Protein AF-A0A0R1QJV9-F1 (afdb_monomer)

Solvent-accessible surface area (backbone atoms only — not comparable to full-atom values): 7216 Å² total; per-residue (Å²): 129,86,54,35,51,78,41,79,46,43,43,33,42,36,42,95,91,46,80,48,75,48,81,27,31,28,82,67,20,60,86,47,69,54,29,32,36,33,31,23,48,54,46,65,74,71,62,45,47,53,87,85,51,97,59,82,85,47,57,68,22,36,30,33,31,30,64,85,76,45,23,57,71,42,83,22,37,58,41,61,70,43,34,50,54,44,49,55,52,46,42,76,68,32,64,63,51,30,50,99,64,34,41,54,45,70,52,58,65,73,57,48,53,50,52,52,52,51,51,54,48,53,53,50,52,52,51,66,73,76,110

Organism: NCBI:txid1423769

pLDDT: mean 82.13, std 9.43, range [51.66, 94.06]

Nearest PDB structures (foldseek):
  2ou5-assembly1_B  TM=5.116E-01  e=3.067E+00  Jannaschia sp. CCS1
  5zwn-assembly1_S  TM=3.169E-01  e=5.404E+00  Saccharomyces cerevisiae S288C
  1t9m-assembly1_B  TM=1.907E-01  e=2.384E+00  Pseudomonas aeruginosa

Foldseek 3Di:
DDWQQADWWKKWKQFPVGIDIDTAGLCGADPFLQKGKHALVCCVVLVAAAVVPPDDRDRSWIFIARNVRSHTPDTQGGDNVSVQVVVQVCQVPPCRQDPPGMHMDTDPPVVSVVVVVVVVVVVVVVVVVVD

Secondary structure (DSSP, 8-state):
---GGGSEEEEEEEETTEEEEEEEETTT---BTTEEEEEHHHHHHTT-B-TT-SS---TTSEEEEETTTTEEEEEEESSHHHHHHHHHHHHHH-TTT-BTTEEEEEPPHHHHHHHHHHHHHHHHHHHHH--

Sequence (131 aa):
MKQVNDLPIIDVTTNENGQYWSVNFVSEALAGGSFCLETGRSVLDEEYDISNLDTVVNEDAAYLIDYSANSVYSAAGTTFEQLVATLESFFAHSVYVNDDGWYHTLMPTPLAKALVQFGDGLVQEFIHANY

Structure (mmCIF, N/CA/C/O backbone):
data_AF-A0A0R1QJV9-F1
#
_entry.id   AF-A0A0R1QJV9-F1
#
loop_
_atom_site.group_PDB
_atom_site.id
_atom_site.type_symbol
_atom_site.label_atom_id
_atom_site.label_alt_id
_atom_site.label_comp_id
_atom_site.label_asym_id
_atom_site.label_entity_id
_atom_site.label_seq_id
_atom_site.pdbx_PDB_ins_code
_atom_site.Cartn_x
_atom_site.Cartn_y
_atom_site.Cartn_z
_atom_site.occupancy
_atom_site.B_iso_or_equiv
_atom_site.auth_seq_id
_atom_site.auth_comp_id
_atom_site.auth_asym_id
_atom_site.auth_atom_id
_atom_site.pdbx_PDB_model_num
ATOM 1 N N . MET A 1 1 ? -4.283 11.913 16.761 1.00 51.66 1 MET A N 1
ATOM 2 C CA . MET A 1 1 ? -3.351 11.613 15.650 1.00 51.66 1 MET A CA 1
ATOM 3 C C . MET A 1 1 ? -4.195 11.207 14.457 1.00 51.66 1 MET A C 1
ATOM 5 O O . MET A 1 1 ? -5.243 10.624 14.702 1.00 51.66 1 MET A O 1
ATOM 9 N N . LYS A 1 2 ? -3.798 11.540 13.221 1.00 62.06 2 LYS A N 1
ATOM 10 C CA . LYS A 1 2 ? -4.430 10.935 12.033 1.00 62.06 2 LYS A CA 1
ATOM 11 C C . LYS A 1 2 ? -4.132 9.432 12.050 1.00 62.06 2 LYS A C 1
ATOM 13 O O . LYS A 1 2 ? -3.009 9.068 12.406 1.00 62.06 2 LYS A O 1
ATOM 18 N N . GLN A 1 3 ? -5.122 8.596 11.750 1.00 71.75 3 GLN A N 1
ATOM 19 C CA . GLN A 1 3 ? -4.911 7.153 11.640 1.00 71.75 3 GLN A CA 1
ATOM 20 C C . GLN A 1 3 ? -4.063 6.863 10.400 1.00 71.75 3 GLN A C 1
ATOM 22 O O . GLN A 1 3 ? -4.110 7.633 9.442 1.00 71.75 3 GLN A O 1
ATOM 27 N N . VAL A 1 4 ? -3.293 5.768 10.406 1.00 80.31 4 VAL A N 1
ATOM 28 C CA . VAL A 1 4 ? -2.482 5.368 9.240 1.00 80.31 4 VAL A CA 1
ATOM 29 C C . VAL A 1 4 ? -3.343 5.207 7.981 1.00 80.31 4 VAL A C 1
ATOM 31 O O . VAL A 1 4 ? -2.892 5.532 6.887 1.00 80.31 4 VAL A O 1
ATOM 34 N N . ASN A 1 5 ? -4.609 4.828 8.172 1.00 77.12 5 ASN A N 1
ATOM 35 C CA . ASN A 1 5 ? -5.595 4.634 7.117 1.00 77.12 5 ASN A CA 1
ATOM 36 C C . ASN A 1 5 ? -5.944 5.924 6.345 1.00 77.12 5 ASN A C 1
ATOM 38 O O . ASN A 1 5 ? -6.258 5.860 5.161 1.00 77.12 5 ASN A O 1
ATOM 42 N N . ASP A 1 6 ? -5.820 7.092 6.985 1.00 76.31 6 ASP A N 1
ATOM 43 C CA . ASP A 1 6 ? -6.164 8.399 6.403 1.00 76.31 6 ASP A CA 1
ATOM 44 C C . ASP A 1 6 ? -4.963 9.109 5.756 1.00 76.31 6 ASP A C 1
ATOM 46 O O . ASP A 1 6 ? -5.043 10.288 5.384 1.00 76.31 6 ASP A O 1
ATOM 50 N N . LEU A 1 7 ? -3.797 8.459 5.721 1.00 73.12 7 LEU A N 1
ATOM 51 C CA . LEU A 1 7 ? -2.564 9.093 5.275 1.00 73.12 7 LEU A CA 1
ATOM 52 C C . LEU A 1 7 ? -2.315 8.821 3.791 1.00 73.12 7 LEU A C 1
ATOM 54 O O . LEU A 1 7 ? -2.360 7.666 3.366 1.00 73.12 7 LEU A O 1
ATOM 58 N N . PRO A 1 8 ? -2.004 9.868 3.004 1.00 77.56 8 PRO A N 1
ATOM 59 C CA . PRO A 1 8 ? -1.651 9.687 1.611 1.00 77.56 8 PRO A CA 1
ATOM 60 C C . PRO A 1 8 ? -0.276 9.023 1.500 1.00 77.56 8 PRO A C 1
ATOM 62 O O . PRO A 1 8 ? 0.696 9.428 2.145 1.00 77.56 8 PRO A O 1
ATOM 65 N N . ILE A 1 9 ? -0.203 8.032 0.627 1.00 81.75 9 ILE A N 1
ATOM 66 C CA . ILE A 1 9 ? 0.998 7.343 0.183 1.00 81.75 9 ILE A CA 1
ATOM 67 C C . ILE A 1 9 ? 1.202 7.746 -1.267 1.00 81.75 9 ILE A C 1
ATOM 69 O O . ILE A 1 9 ? 0.310 7.574 -2.095 1.00 81.75 9 ILE A O 1
ATOM 73 N N . ILE A 1 10 ? 2.371 8.295 -1.576 1.00 81.75 10 ILE A N 1
ATOM 74 C CA . ILE A 1 10 ? 2.698 8.680 -2.944 1.00 81.75 10 ILE A CA 1
ATOM 75 C C . ILE A 1 10 ? 3.709 7.677 -3.473 1.00 81.75 10 ILE A C 1
ATOM 77 O O . ILE A 1 10 ? 4.861 7.675 -3.030 1.00 81.75 10 ILE A O 1
ATOM 81 N N . ASP A 1 11 ? 3.269 6.818 -4.385 1.00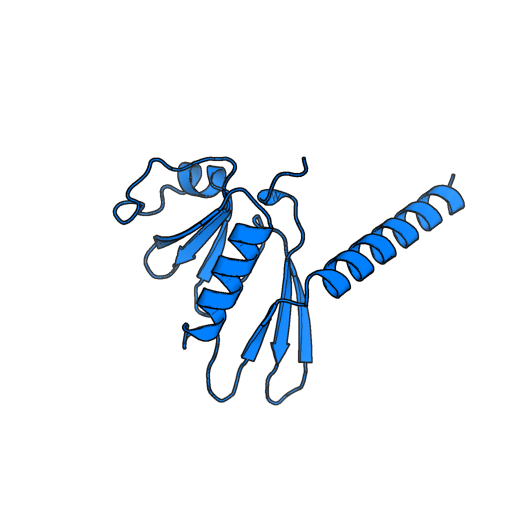 81.88 11 ASP A N 1
ATOM 82 C CA . ASP A 1 11 ? 4.153 5.905 -5.093 1.00 81.88 11 ASP A CA 1
ATOM 83 C C . ASP A 1 11 ? 4.634 6.552 -6.392 1.00 81.88 11 ASP A C 1
ATOM 85 O O . ASP A 1 11 ? 3.944 7.349 -7.034 1.00 81.88 11 ASP A O 1
ATOM 89 N N . VAL A 1 12 ? 5.872 6.238 -6.742 1.00 84.44 12 VAL A N 1
ATOM 90 C CA . VAL A 1 12 ? 6.530 6.710 -7.947 1.00 84.44 12 VAL A CA 1
ATOM 91 C C . VAL A 1 12 ? 6.924 5.489 -8.749 1.00 84.44 12 VAL A C 1
ATOM 93 O O . VAL A 1 12 ? 7.765 4.704 -8.317 1.00 84.44 12 VAL A O 1
ATOM 96 N N . THR A 1 13 ? 6.332 5.365 -9.927 1.00 86.62 13 THR A N 1
ATOM 97 C CA . THR A 1 13 ? 6.593 4.287 -10.873 1.00 86.62 13 THR A CA 1
ATOM 98 C C . THR A 1 13 ? 7.475 4.804 -12.002 1.00 86.62 13 THR A C 1
ATOM 100 O O . THR A 1 13 ? 7.192 5.841 -12.597 1.00 86.62 13 THR A O 1
ATOM 103 N N . THR A 1 14 ? 8.545 4.086 -12.320 1.00 88.44 14 THR A N 1
ATOM 104 C CA . THR A 1 14 ? 9.478 4.412 -13.402 1.00 88.44 14 THR A CA 1
ATOM 105 C C . THR A 1 14 ? 9.587 3.228 -14.352 1.00 88.44 14 THR A C 1
ATOM 107 O O . THR A 1 14 ? 9.857 2.115 -13.912 1.00 88.44 14 THR A O 1
ATOM 110 N N . ASN A 1 15 ? 9.390 3.465 -15.647 1.00 87.88 15 ASN A N 1
ATOM 111 C CA . ASN A 1 15 ? 9.559 2.462 -16.699 1.00 87.88 15 ASN A CA 1
ATOM 112 C C . ASN A 1 15 ? 10.150 3.099 -17.972 1.00 87.88 15 ASN A C 1
ATOM 114 O O . ASN A 1 15 ? 10.558 4.264 -17.970 1.00 87.88 15 ASN A O 1
ATOM 118 N N . GLU A 1 16 ? 10.186 2.349 -19.075 1.00 90.38 16 GLU A N 1
ATOM 119 C CA . GLU A 1 16 ? 10.715 2.806 -20.372 1.00 90.38 16 GLU A CA 1
ATOM 120 C C . GLU A 1 16 ? 10.047 4.079 -20.931 1.00 90.38 16 GLU A C 1
ATOM 122 O O . GLU A 1 16 ? 10.658 4.804 -21.716 1.00 90.38 16 GLU A O 1
ATOM 127 N N . ASN A 1 17 ? 8.816 4.378 -20.510 1.00 89.19 17 ASN A N 1
ATOM 128 C CA . ASN A 1 17 ? 8.042 5.534 -20.962 1.00 89.19 17 ASN A CA 1
ATOM 129 C C . ASN A 1 17 ? 8.206 6.763 -20.050 1.00 89.19 17 ASN A C 1
ATOM 131 O O . ASN A 1 17 ? 7.705 7.842 -20.375 1.00 89.19 17 ASN A O 1
ATOM 135 N N . GLY A 1 18 ? 8.933 6.628 -18.936 1.00 88.38 18 GLY A N 1
ATOM 136 C CA . GLY A 1 18 ? 9.258 7.714 -18.018 1.00 88.38 18 GLY A CA 1
ATOM 137 C C . GLY A 1 18 ? 8.804 7.459 -16.584 1.00 88.38 18 GLY A C 1
ATOM 138 O O . GLY A 1 18 ? 8.676 6.319 -16.140 1.00 88.38 18 GLY A O 1
ATOM 139 N N . GLN A 1 19 ? 8.610 8.554 -15.847 1.00 89.88 19 GLN A N 1
ATOM 140 C CA . GLN A 1 19 ? 8.235 8.542 -14.437 1.00 89.88 19 GLN A CA 1
ATOM 141 C C . GLN A 1 19 ? 6.785 8.997 -14.254 1.00 89.88 19 GLN A C 1
ATOM 143 O O . GLN A 1 19 ? 6.374 10.037 -14.772 1.00 89.88 19 GLN A O 1
ATOM 148 N N . TYR A 1 20 ? 6.044 8.235 -13.461 1.00 85.69 20 TYR A N 1
ATOM 149 C CA . TYR A 1 20 ? 4.651 8.454 -13.100 1.00 85.69 20 TYR A CA 1
ATOM 150 C C . TYR A 1 20 ? 4.533 8.481 -11.582 1.00 85.69 20 TYR A C 1
ATOM 152 O O . TYR A 1 20 ? 5.310 7.839 -10.877 1.00 85.69 20 TYR A O 1
ATOM 160 N N . TRP A 1 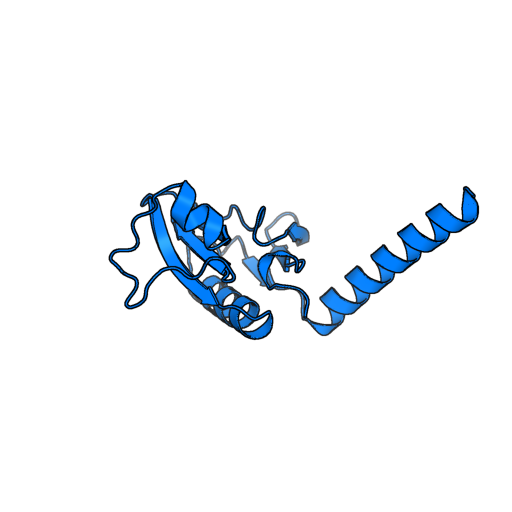21 ? 3.568 9.236 -11.077 1.00 83.38 21 TRP A N 1
ATOM 161 C CA . TRP A 1 21 ? 3.298 9.328 -9.652 1.00 83.38 21 TRP A CA 1
ATOM 162 C C . TRP A 1 21 ? 1.801 9.197 -9.420 1.00 83.38 21 TRP A C 1
ATOM 164 O O . TRP A 1 21 ? 1.000 9.771 -10.162 1.00 83.38 21 TRP A O 1
ATOM 174 N N . SER A 1 22 ? 1.443 8.450 -8.386 1.00 79.31 22 SER A N 1
ATOM 175 C CA . SER A 1 22 ? 0.069 8.290 -7.922 1.00 79.31 22 SER A CA 1
ATOM 176 C C . SER A 1 22 ? -0.000 8.623 -6.445 1.00 79.31 22 SER A C 1
ATOM 178 O O . SER A 1 22 ? 0.911 8.334 -5.673 1.00 79.31 22 SER A O 1
ATOM 180 N N . VAL A 1 23 ? -1.085 9.288 -6.062 1.00 79.25 23 VAL A N 1
ATOM 181 C CA . VAL A 1 23 ? -1.436 9.505 -4.662 1.00 79.25 23 VAL A CA 1
ATOM 182 C C . VAL A 1 23 ? -2.496 8.477 -4.329 1.00 79.25 23 VAL A C 1
ATOM 184 O O . VAL A 1 23 ? -3.542 8.459 -4.970 1.00 79.25 23 VAL A O 1
ATOM 187 N N . ASN A 1 24 ? -2.226 7.651 -3.332 1.00 77.75 24 ASN A N 1
ATOM 188 C CA . ASN A 1 24 ? -3.152 6.638 -2.867 1.00 77.75 24 ASN A CA 1
ATOM 189 C C . ASN A 1 24 ? -3.360 6.752 -1.357 1.00 77.75 24 ASN A C 1
ATOM 191 O O . ASN A 1 24 ? -2.540 7.331 -0.647 1.00 77.75 24 ASN A O 1
ATOM 195 N N . PHE A 1 25 ? -4.430 6.154 -0.856 1.00 77.50 25 PHE A N 1
ATOM 196 C CA . PHE A 1 25 ? -4.713 6.014 0.574 1.00 77.50 25 PHE A CA 1
ATOM 197 C C . PHE A 1 25 ? -4.706 4.535 0.937 1.00 77.50 25 PHE A C 1
ATOM 199 O O . PHE A 1 25 ? -4.880 3.712 0.056 1.00 77.50 25 PHE A O 1
ATOM 206 N N . VAL A 1 26 ? -4.538 4.149 2.201 1.00 75.00 26 VAL A N 1
ATOM 207 C CA . VAL A 1 26 ? -4.564 2.717 2.586 1.00 75.00 26 VAL A CA 1
ATOM 208 C C . VAL A 1 26 ? -5.890 2.035 2.211 1.00 75.00 26 VAL A C 1
ATOM 210 O O . VAL A 1 26 ? -5.920 0.829 2.045 1.00 75.00 26 VAL A O 1
ATOM 213 N N . SER A 1 27 ? -6.975 2.789 2.029 1.00 63.66 27 SER A N 1
ATOM 214 C CA . SER A 1 27 ? -8.243 2.284 1.486 1.00 63.66 27 SER A CA 1
ATOM 215 C C . SER A 1 27 ? -8.270 2.122 -0.045 1.00 63.66 27 SER A C 1
ATOM 217 O O . SER A 1 27 ? -9.296 1.737 -0.591 1.00 63.66 27 SER A O 1
ATOM 219 N N . GLU A 1 28 ? -7.203 2.508 -0.749 1.00 56.75 28 GLU A N 1
ATOM 220 C CA . GLU A 1 28 ? -7.143 2.657 -2.213 1.00 56.75 28 GLU A CA 1
ATOM 221 C C . GLU A 1 28 ? -5.736 2.382 -2.803 1.00 56.75 28 GLU A C 1
ATOM 223 O O . GLU A 1 28 ? -5.486 2.712 -3.962 1.00 56.75 28 GLU A O 1
ATOM 228 N N . ALA A 1 29 ? -4.774 1.852 -2.035 1.00 57.97 29 ALA A N 1
ATOM 229 C CA . ALA A 1 29 ? -3.359 1.924 -2.406 1.00 57.97 29 ALA A CA 1
ATOM 230 C C . ALA A 1 29 ? -2.770 0.643 -2.979 1.00 57.97 29 ALA A C 1
ATOM 232 O O . ALA A 1 29 ? -2.915 -0.436 -2.422 1.00 57.97 29 ALA A O 1
ATOM 233 N N . LEU A 1 30 ? -1.983 0.861 -4.040 1.00 55.47 30 LEU A N 1
ATOM 234 C CA . LEU A 1 30 ? -1.197 -0.092 -4.819 1.00 55.47 30 LEU A CA 1
ATOM 235 C C . LEU A 1 30 ? -2.031 -1.196 -5.474 1.00 55.47 30 LEU A C 1
ATOM 237 O O . LEU A 1 30 ? -2.668 -2.003 -4.827 1.00 55.47 30 LEU A O 1
ATOM 241 N N . ALA A 1 31 ? -1.988 -1.239 -6.800 1.00 52.81 31 ALA A N 1
ATOM 242 C CA . ALA A 1 31 ? -2.420 -2.378 -7.599 1.00 52.81 31 ALA A CA 1
ATOM 243 C C . ALA A 1 31 ? -1.255 -2.735 -8.527 1.00 52.81 31 ALA A C 1
ATOM 245 O O . ALA A 1 31 ? -1.297 -2.523 -9.736 1.00 52.81 31 ALA A O 1
ATOM 246 N N . GLY A 1 32 ? -0.151 -3.178 -7.929 1.00 57.56 32 GLY A N 1
ATOM 247 C CA . GLY A 1 32 ? 1.038 -3.639 -8.643 1.00 57.56 32 GLY A CA 1
ATOM 248 C C . GLY A 1 32 ? 1.275 -5.105 -8.312 1.00 57.56 32 GLY A C 1
ATOM 249 O O . GLY A 1 32 ? 1.303 -5.470 -7.140 1.00 57.56 32 GLY A O 1
ATOM 250 N N . GLY A 1 33 ? 1.398 -5.967 -9.322 1.00 65.81 33 GLY A N 1
ATOM 251 C CA . GLY A 1 33 ? 1.770 -7.370 -9.104 1.00 65.81 33 GLY A CA 1
ATOM 252 C C . GLY A 1 33 ? 0.763 -8.217 -8.308 1.00 65.81 33 GLY A C 1
ATOM 253 O O . GLY A 1 33 ? 1.169 -9.210 -7.718 1.00 65.81 33 GLY A O 1
ATOM 254 N N . SER A 1 34 ? -0.530 -7.864 -8.311 1.00 77.75 34 SER A N 1
ATOM 255 C CA . SER A 1 34 ? -1.609 -8.482 -7.501 1.00 77.75 34 SER A CA 1
ATOM 256 C C . SER A 1 34 ? -1.594 -8.146 -6.006 1.00 77.75 34 SER A C 1
ATOM 258 O O . SER A 1 34 ? -2.326 -8.774 -5.244 1.00 77.75 34 SER A O 1
ATOM 260 N N . PHE A 1 35 ? -0.811 -7.150 -5.587 1.00 85.00 35 PHE A N 1
ATOM 261 C CA . PHE A 1 35 ? -0.800 -6.681 -4.203 1.00 85.00 35 PHE A CA 1
ATOM 262 C C . PHE A 1 35 ? -1.545 -5.367 -4.043 1.00 85.00 35 PHE A C 1
ATOM 264 O O . PHE A 1 35 ? -1.459 -4.517 -4.932 1.00 85.00 35 PHE A O 1
ATOM 271 N N . CYS A 1 36 ? -2.184 -5.200 -2.886 1.00 85.69 36 CYS A N 1
ATOM 272 C CA . CYS A 1 36 ? -2.762 -3.937 -2.442 1.00 85.69 36 CYS A CA 1
ATOM 273 C C . CYS A 1 36 ? -2.568 -3.688 -0.953 1.00 85.69 36 CYS A C 1
ATOM 275 O O . CYS A 1 36 ? -2.206 -4.580 -0.187 1.00 85.69 36 CYS A O 1
ATOM 277 N N . LEU A 1 37 ? -2.800 -2.448 -0.552 1.00 88.31 37 LEU A N 1
ATOM 278 C CA . LEU A 1 37 ? -2.960 -2.058 0.832 1.00 88.31 37 LEU A CA 1
ATOM 279 C C . LEU A 1 37 ? -4.440 -2.022 1.181 1.00 88.31 37 LEU A C 1
ATOM 281 O O . LEU A 1 37 ? -5.242 -1.470 0.435 1.00 88.31 37 LEU A O 1
ATOM 285 N N . GLU A 1 38 ? -4.756 -2.567 2.346 1.00 89.56 38 GLU A N 1
ATOM 286 C CA . GLU A 1 38 ? -6.095 -2.569 2.916 1.00 89.56 38 GLU A CA 1
ATOM 287 C C . GLU A 1 38 ? -6.049 -2.118 4.375 1.00 89.56 38 GLU A C 1
ATOM 289 O O . GLU A 1 38 ? -5.048 -2.272 5.088 1.00 89.56 38 GLU A O 1
ATOM 294 N N . THR A 1 39 ? -7.172 -1.579 4.843 1.00 90.75 39 THR A N 1
ATOM 295 C CA . THR A 1 39 ? -7.365 -1.299 6.271 1.00 90.75 39 THR A CA 1
ATOM 296 C C . THR A 1 39 ? -7.621 -2.593 7.039 1.00 90.75 39 THR A C 1
ATOM 298 O O . THR A 1 39 ? -8.178 -3.548 6.502 1.00 90.75 39 THR A O 1
ATOM 301 N N . GLY A 1 40 ? -7.298 -2.628 8.331 1.00 90.94 40 GLY A N 1
ATOM 302 C CA . GLY A 1 40 ? -7.601 -3.785 9.171 1.00 90.94 40 GLY A CA 1
ATOM 303 C C . GLY A 1 40 ? -9.090 -4.113 9.249 1.00 90.94 40 GLY A C 1
ATOM 304 O O . GLY A 1 40 ? -9.449 -5.282 9.337 1.00 90.94 40 GLY A O 1
ATOM 305 N N . ARG A 1 41 ? -9.967 -3.103 9.163 1.00 90.50 41 ARG A N 1
ATOM 306 C CA . ARG A 1 41 ? -11.412 -3.336 9.032 1.00 90.50 41 ARG A CA 1
ATOM 307 C C . ARG A 1 41 ? -11.753 -4.053 7.724 1.00 90.50 41 ARG A C 1
ATOM 309 O O . ARG A 1 41 ? -12.460 -5.048 7.779 1.00 90.50 41 ARG A O 1
ATOM 316 N N . SER A 1 42 ? -11.208 -3.600 6.592 1.00 89.88 42 SER A N 1
ATOM 317 C CA . SER A 1 42 ? -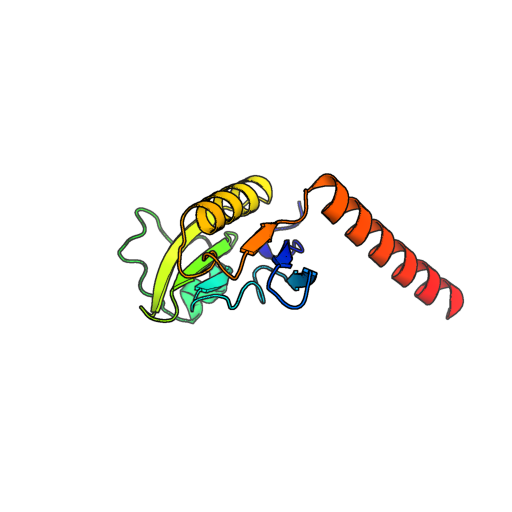11.381 -4.276 5.294 1.00 89.88 42 SER A CA 1
ATOM 318 C C . SER A 1 42 ? -10.930 -5.737 5.369 1.00 89.88 42 SER A C 1
ATOM 320 O O . SER A 1 42 ? -11.639 -6.631 4.924 1.00 89.88 42 SER A O 1
ATOM 322 N N . VAL A 1 43 ? -9.818 -6.009 6.066 1.00 91.25 43 VAL A N 1
ATOM 323 C CA . VAL A 1 43 ? -9.340 -7.384 6.266 1.00 91.25 43 VAL A CA 1
ATOM 324 C C . VAL A 1 43 ? -10.330 -8.271 7.019 1.00 91.25 43 VAL A C 1
ATOM 326 O O . VAL A 1 43 ? -10.459 -9.451 6.698 1.00 91.25 43 VAL A O 1
ATOM 329 N N . LEU A 1 44 ? -11.016 -7.722 8.021 1.00 91.00 44 LEU A N 1
ATOM 330 C CA . LEU A 1 44 ? -12.039 -8.447 8.773 1.00 91.00 44 LEU A CA 1
ATOM 331 C C . LEU A 1 44 ? -13.326 -8.645 7.965 1.00 91.00 44 LEU A C 1
ATOM 333 O O . LEU A 1 44 ? -13.941 -9.701 8.083 1.00 91.00 44 LEU A O 1
ATOM 337 N N . ASP A 1 45 ? -13.724 -7.646 7.178 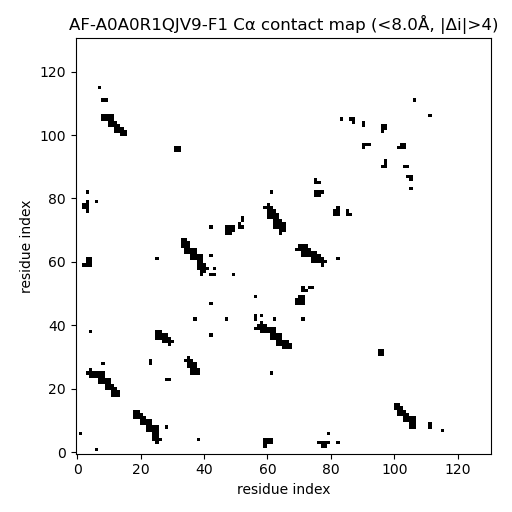1.00 91.00 45 ASP A N 1
ATOM 338 C CA . ASP A 1 45 ? -14.974 -7.656 6.413 1.00 91.00 45 ASP A CA 1
ATOM 339 C C . ASP A 1 45 ? -14.894 -8.56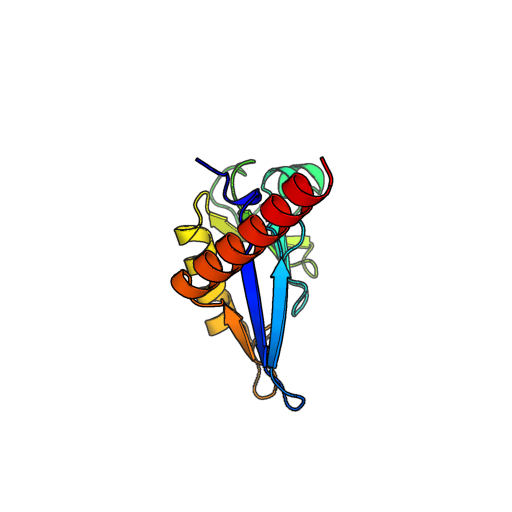6 5.169 1.00 91.00 45 ASP A C 1
ATOM 341 O O . ASP A 1 45 ? -15.862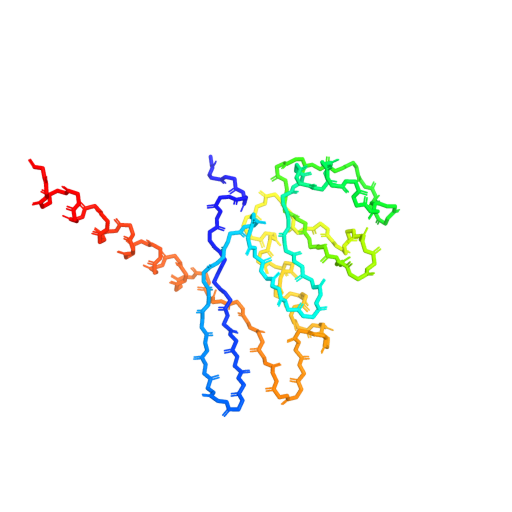 -9.257 4.855 1.00 91.00 45 ASP A O 1
ATOM 345 N N . GLU A 1 46 ? -13.747 -8.589 4.480 1.00 87.75 46 GLU A N 1
ATOM 346 C CA . GLU A 1 46 ? -13.500 -9.383 3.259 1.00 87.75 46 GLU A CA 1
ATOM 347 C C . GLU A 1 46 ? -13.066 -10.837 3.555 1.00 87.75 46 GLU A C 1
ATOM 349 O O . GLU A 1 46 ? -12.940 -11.651 2.641 1.00 87.75 46 GLU A O 1
ATOM 354 N N . GLU A 1 47 ? -12.841 -11.185 4.828 1.00 86.19 47 GLU A N 1
ATOM 355 C CA . GLU A 1 47 ? -12.442 -12.530 5.280 1.00 86.19 47 GLU A CA 1
ATOM 356 C C . GLU A 1 47 ? -11.172 -13.088 4.588 1.00 86.19 47 GLU A C 1
ATOM 358 O O . GLU A 1 47 ? -11.108 -14.273 4.242 1.00 86.19 47 GLU A O 1
ATOM 363 N N . TYR A 1 48 ? -10.128 -12.266 4.397 1.00 91.00 48 TYR A N 1
ATOM 364 C CA . TYR A 1 48 ? -8.839 -12.758 3.878 1.00 91.00 48 TYR A CA 1
ATOM 365 C C . TYR A 1 48 ? -8.242 -13.861 4.767 1.00 91.00 48 TYR A C 1
ATOM 367 O O . TYR A 1 48 ? -8.452 -13.899 5.983 1.00 91.00 48 TYR A O 1
ATOM 375 N N . ASP A 1 49 ? -7.419 -14.733 4.177 1.00 94.06 49 ASP A N 1
ATOM 376 C CA . ASP A 1 49 ? -6.627 -15.685 4.956 1.00 94.06 49 ASP A CA 1
ATOM 377 C C . ASP A 1 49 ? -5.577 -14.940 5.799 1.00 94.06 49 ASP A C 1
ATOM 379 O O . ASP A 1 49 ? -4.647 -14.318 5.281 1.00 94.06 49 ASP A O 1
ATOM 383 N N . ILE A 1 50 ? -5.756 -15.016 7.119 1.00 93.88 50 ILE A N 1
ATOM 384 C CA . ILE A 1 50 ? -4.895 -14.419 8.147 1.00 93.88 50 ILE A CA 1
ATOM 385 C C . ILE A 1 50 ? -4.084 -15.466 8.918 1.00 93.88 50 ILE A C 1
ATOM 387 O O . ILE A 1 50 ? -3.519 -15.161 9.967 1.00 93.88 50 ILE A O 1
ATOM 391 N N . SER A 1 51 ? -4.047 -16.718 8.452 1.00 91.94 51 SER A N 1
ATOM 392 C CA . SER A 1 51 ? -3.392 -17.831 9.155 1.00 91.94 51 SER A CA 1
ATOM 393 C C . SER A 1 51 ? -1.886 -17.641 9.354 1.00 91.94 51 SER A C 1
ATOM 395 O O . SER A 1 51 ? -1.292 -18.276 10.226 1.00 91.94 51 SER A O 1
ATOM 397 N N . ASN A 1 52 ? -1.271 -16.757 8.571 1.00 86.44 52 ASN A N 1
ATOM 398 C CA . ASN A 1 52 ? 0.128 -16.366 8.677 1.00 86.44 52 ASN A CA 1
ATOM 399 C C . ASN A 1 52 ? 0.387 -15.233 9.686 1.00 86.44 52 ASN A C 1
ATOM 401 O O . ASN A 1 52 ? 1.548 -14.911 9.937 1.00 86.44 52 ASN A O 1
ATOM 405 N N . LEU A 1 53 ? -0.653 -14.607 10.243 1.00 88.44 53 LEU A N 1
ATOM 406 C CA . LEU A 1 53 ? -0.499 -13.582 11.266 1.00 88.44 53 LEU A CA 1
ATOM 407 C C . LEU A 1 53 ? -0.384 -14.226 12.651 1.00 88.44 53 LEU A C 1
ATOM 409 O O . LEU A 1 53 ? -1.279 -14.931 13.109 1.00 88.44 53 LEU A O 1
ATOM 413 N N . ASP A 1 54 ? 0.685 -13.891 13.371 1.00 82.75 54 ASP A N 1
ATOM 414 C CA . ASP A 1 54 ? 0.883 -14.310 14.768 1.00 82.75 54 ASP A CA 1
ATOM 415 C C . ASP A 1 54 ? -0.051 -13.578 15.756 1.00 82.75 54 ASP A C 1
ATOM 417 O O . ASP A 1 54 ? -0.071 -13.866 16.956 1.00 82.75 54 ASP A O 1
ATOM 421 N N . THR A 1 55 ? -0.809 -12.589 15.277 1.00 82.25 55 THR A N 1
ATOM 422 C CA . THR A 1 55 ? -1.634 -11.690 16.089 1.00 82.25 55 THR A CA 1
ATOM 423 C C . THR A 1 55 ? -3.034 -11.535 15.516 1.00 82.25 55 THR A C 1
ATOM 425 O O . THR A 1 55 ? -3.235 -11.628 14.308 1.00 82.25 55 THR A O 1
ATOM 428 N N . VAL A 1 56 ? -3.992 -11.194 16.381 1.00 89.88 56 VAL A N 1
ATOM 429 C CA . VAL A 1 56 ? -5.338 -10.781 15.958 1.00 89.88 56 VAL A CA 1
ATOM 430 C C . VAL A 1 56 ? -5.245 -9.540 15.064 1.00 89.88 56 VAL A C 1
ATOM 432 O O . VAL A 1 56 ? -4.424 -8.653 15.313 1.00 89.88 56 VAL A O 1
ATOM 435 N N . VAL A 1 57 ? -6.094 -9.478 14.038 1.00 92.75 57 VAL A N 1
ATOM 436 C CA . VAL A 1 57 ? -6.204 -8.316 13.148 1.00 92.75 57 VAL A CA 1
ATOM 437 C C . VAL A 1 57 ? -6.602 -7.074 13.950 1.00 92.75 57 VAL A C 1
ATOM 439 O O . VAL A 1 57 ? -7.512 -7.112 14.777 1.00 92.75 57 VAL A O 1
ATOM 442 N N . ASN A 1 58 ? -5.903 -5.968 13.708 1.00 92.12 58 ASN A N 1
ATOM 443 C CA . ASN A 1 58 ? -6.166 -4.671 14.313 1.00 92.12 58 ASN A CA 1
ATOM 444 C C . ASN A 1 58 ? -6.848 -3.767 13.281 1.00 92.12 58 ASN A C 1
ATOM 446 O O . ASN A 1 58 ? -6.220 -3.415 12.287 1.00 92.12 58 ASN A O 1
ATOM 450 N N . GLU A 1 59 ? -8.096 -3.363 13.535 1.00 90.38 59 GLU A N 1
ATOM 451 C CA . GLU A 1 59 ? -8.888 -2.507 12.632 1.00 90.38 59 GLU A CA 1
ATOM 452 C C . GLU A 1 59 ? -8.191 -1.183 12.268 1.00 90.38 59 GLU A C 1
ATOM 454 O O . GLU A 1 59 ? -8.362 -0.681 11.157 1.00 90.38 59 GLU A O 1
ATOM 459 N N . ASP A 1 60 ? -7.366 -0.649 13.172 1.00 88.19 60 ASP A N 1
ATOM 460 C CA . ASP A 1 60 ? -6.653 0.620 12.997 1.00 88.19 60 ASP A CA 1
ATOM 461 C C . ASP A 1 60 ? -5.278 0.463 12.309 1.00 88.19 60 ASP A C 1
ATOM 463 O O . ASP A 1 60 ? -4.531 1.438 12.191 1.00 88.19 60 ASP A O 1
ATOM 467 N N . ALA A 1 61 ? -4.896 -0.753 11.902 1.00 91.12 61 ALA A N 1
ATOM 468 C CA . ALA A 1 61 ? -3.654 -1.017 11.178 1.00 91.12 61 ALA A CA 1
ATOM 469 C C . ALA A 1 61 ? -3.869 -1.070 9.657 1.00 91.12 61 ALA A C 1
ATOM 471 O O . ALA A 1 61 ? -4.971 -1.324 9.176 1.00 91.12 61 ALA A O 1
ATOM 472 N N . ALA A 1 62 ? -2.783 -0.877 8.913 1.00 91.25 62 ALA A N 1
ATOM 473 C CA . ALA A 1 62 ? -2.701 -1.150 7.485 1.00 91.25 62 ALA A CA 1
ATOM 474 C C . ALA A 1 62 ? -2.119 -2.551 7.242 1.00 91.25 62 ALA A C 1
ATOM 476 O O . ALA A 1 62 ? -1.240 -3.007 7.986 1.00 91.25 62 ALA A O 1
ATOM 477 N N . TYR A 1 63 ? -2.564 -3.202 6.172 1.00 91.94 63 TYR A N 1
ATOM 478 C CA . TYR A 1 63 ? -2.134 -4.537 5.761 1.00 91.94 63 TYR A CA 1
ATOM 479 C C . TYR A 1 63 ? -1.788 -4.549 4.280 1.00 91.94 63 TYR A C 1
ATOM 481 O O . TYR A 1 63 ? -2.474 -3.917 3.487 1.00 91.94 63 TYR A O 1
ATOM 489 N N . LEU A 1 64 ? -0.733 -5.273 3.913 1.00 90.44 64 LEU A N 1
ATOM 490 C CA . LEU A 1 64 ? -0.444 -5.607 2.524 1.00 90.44 64 LEU A CA 1
ATOM 491 C C . LEU A 1 64 ? -1.109 -6.948 2.212 1.00 90.44 64 LEU A C 1
ATOM 493 O O . LEU A 1 64 ? -0.840 -7.932 2.902 1.00 90.44 64 LEU A O 1
ATOM 497 N N . ILE A 1 65 ? -1.960 -6.979 1.196 1.00 90.81 65 ILE A N 1
ATOM 498 C CA . ILE A 1 65 ? -2.752 -8.135 0.777 1.00 90.81 65 ILE A CA 1
ATOM 499 C C . ILE A 1 65 ? -2.196 -8.681 -0.527 1.00 90.81 65 ILE A C 1
ATOM 501 O O . ILE A 1 65 ? -1.862 -7.918 -1.431 1.00 90.81 65 ILE A O 1
ATOM 505 N N . ASP A 1 66 ? -2.111 -10.004 -0.615 1.00 89.75 66 ASP A N 1
ATOM 506 C CA . ASP A 1 66 ? -1.914 -10.729 -1.863 1.00 89.75 66 ASP A CA 1
ATOM 507 C C . ASP A 1 66 ? -3.284 -11.177 -2.386 1.00 89.75 66 ASP A C 1
ATOM 509 O O . ASP A 1 66 ? -3.856 -12.166 -1.914 1.00 89.75 66 ASP A O 1
ATOM 513 N N . TYR A 1 67 ? -3.828 -10.464 -3.376 1.00 86.31 67 TYR A N 1
ATOM 514 C CA . TYR A 1 67 ? -5.119 -10.828 -3.965 1.00 86.31 67 TYR A CA 1
ATOM 515 C C . TYR A 1 67 ? -5.071 -12.158 -4.720 1.00 86.31 67 TYR A C 1
ATOM 517 O O . TYR A 1 67 ? -6.105 -12.803 -4.880 1.00 86.31 67 TYR A O 1
ATOM 525 N N . SER A 1 68 ? -3.899 -12.591 -5.195 1.00 87.12 68 SER A N 1
ATOM 526 C CA . SER A 1 68 ? -3.784 -13.858 -5.922 1.00 87.12 68 SER A CA 1
ATOM 527 C C . SER A 1 68 ? -3.967 -15.059 -4.994 1.00 87.12 68 SER A C 1
ATOM 529 O O . SER A 1 68 ? -4.559 -16.066 -5.389 1.00 87.12 68 SER A O 1
ATOM 531 N N . ALA A 1 69 ? -3.508 -14.925 -3.748 1.00 90.00 69 ALA A N 1
ATOM 532 C CA . ALA A 1 69 ? -3.662 -15.919 -2.695 1.00 90.00 69 ALA A CA 1
ATOM 533 C C . ALA A 1 69 ? -4.893 -15.677 -1.802 1.00 90.00 69 ALA A C 1
ATOM 535 O O . ALA A 1 69 ? -5.228 -16.544 -0.996 1.00 90.00 69 ALA A O 1
ATOM 536 N N . ASN A 1 70 ? -5.566 -14.529 -1.949 1.00 91.00 70 ASN A N 1
ATOM 537 C CA . ASN A 1 70 ? -6.621 -14.050 -1.053 1.00 91.00 70 ASN A CA 1
ATOM 538 C C . ASN A 1 70 ? -6.179 -14.058 0.422 1.00 91.00 70 ASN A C 1
ATOM 540 O O . ASN A 1 70 ? -6.903 -14.529 1.302 1.00 91.00 70 ASN A O 1
ATOM 544 N N . SER A 1 71 ? -4.959 -13.584 0.684 1.00 93.62 71 SER A N 1
ATOM 545 C CA . SER A 1 71 ? -4.330 -13.659 2.002 1.00 93.62 71 SER A CA 1
ATOM 546 C C . SER A 1 71 ? -3.626 -12.365 2.382 1.00 93.62 71 SER A C 1
ATOM 548 O O . SER A 1 71 ? -3.203 -11.571 1.538 1.00 93.62 71 SER A O 1
ATOM 550 N N . VAL A 1 72 ? -3.469 -12.155 3.687 1.00 93.44 72 VAL A N 1
ATOM 551 C CA . VAL A 1 72 ? -2.610 -11.086 4.186 1.00 93.44 72 VAL A CA 1
ATOM 552 C C . VAL A 1 72 ? -1.162 -11.470 3.909 1.00 93.44 72 VAL A C 1
ATOM 554 O O . VAL A 1 72 ? -0.676 -12.470 4.419 1.00 93.44 72 VAL A O 1
ATOM 557 N N . TYR A 1 73 ? -0.427 -10.658 3.157 1.00 90.44 73 TYR A N 1
ATOM 558 C CA . TYR A 1 73 ? 1.011 -10.848 2.979 1.00 90.44 73 TYR A CA 1
ATOM 559 C C . TYR A 1 73 ? 1.788 -10.395 4.222 1.00 90.44 73 TYR A C 1
ATOM 561 O O . TYR A 1 73 ? 2.652 -11.113 4.722 1.00 90.44 73 TYR A O 1
ATOM 569 N N . SER A 1 74 ? 1.480 -9.197 4.734 1.00 91.00 74 SER A N 1
ATOM 570 C CA . SER A 1 74 ? 2.126 -8.637 5.928 1.00 91.00 74 SER A CA 1
ATOM 571 C C . SER A 1 74 ? 1.252 -7.589 6.609 1.00 91.00 74 SER A C 1
ATOM 573 O O . SER A 1 74 ? 0.582 -6.797 5.948 1.00 91.00 74 SER A O 1
ATOM 575 N N . ALA A 1 75 ? 1.344 -7.498 7.936 1.00 92.50 75 ALA A N 1
ATOM 576 C CA . ALA A 1 75 ? 0.930 -6.293 8.649 1.00 92.50 75 ALA A CA 1
ATOM 577 C C . ALA A 1 75 ? 1.900 -5.148 8.305 1.00 92.50 75 ALA A C 1
ATOM 579 O O . ALA A 1 75 ? 3.114 -5.313 8.431 1.00 92.50 75 ALA A O 1
ATOM 580 N N . ALA A 1 76 ? 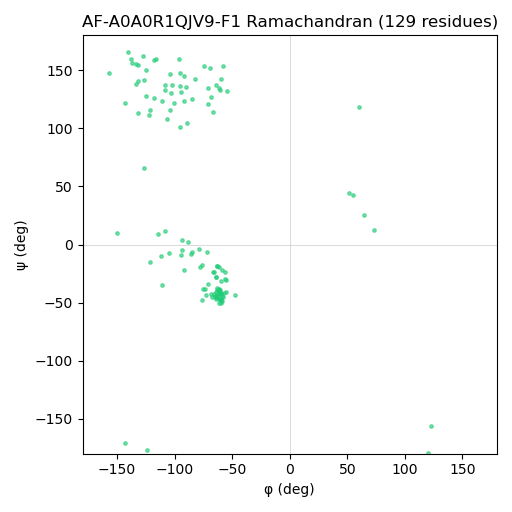1.375 -4.006 7.861 1.00 89.44 76 ALA A N 1
ATOM 581 C CA . ALA A 1 76 ? 2.169 -2.822 7.533 1.00 89.44 76 ALA A CA 1
ATOM 582 C C . ALA A 1 76 ? 2.319 -1.866 8.727 1.00 89.44 76 ALA A C 1
ATOM 584 O O . ALA A 1 76 ? 3.283 -1.109 8.798 1.00 89.44 76 ALA A O 1
ATOM 585 N N . GLY A 1 77 ? 1.411 -1.943 9.704 1.00 91.12 77 GLY A N 1
ATOM 586 C CA . GLY A 1 77 ? 1.535 -1.265 10.996 1.00 91.12 77 GLY A CA 1
ATOM 587 C C . GLY A 1 77 ? 0.407 -0.281 11.285 1.00 91.12 77 GLY A C 1
ATOM 588 O O . GLY A 1 77 ? -0.516 -0.121 10.495 1.00 91.12 77 GLY A O 1
ATOM 589 N N . THR A 1 78 ? 0.476 0.372 12.444 1.00 91.12 78 THR A N 1
ATOM 590 C CA . THR A 1 78 ? -0.518 1.356 12.917 1.00 91.12 78 THR A CA 1
ATOM 591 C C . THR A 1 78 ? -0.028 2.798 12.806 1.00 91.12 78 THR A C 1
ATOM 593 O O . THR A 1 78 ? -0.793 3.734 13.044 1.00 91.12 78 THR A O 1
ATOM 596 N N . THR A 1 79 ? 1.246 3.004 12.457 1.00 88.25 79 THR A N 1
ATOM 597 C CA . THR A 1 79 ? 1.830 4.333 12.242 1.00 88.25 79 THR A CA 1
ATOM 598 C C . THR A 1 79 ? 2.321 4.504 10.811 1.00 88.25 79 THR A C 1
ATOM 600 O O . THR A 1 79 ? 2.626 3.537 10.113 1.00 88.25 79 THR A O 1
ATOM 603 N N . PHE A 1 80 ? 2.447 5.762 10.384 1.00 83.31 80 PHE A N 1
ATOM 604 C CA . PHE A 1 80 ? 2.978 6.096 9.065 1.00 83.31 80 PHE A CA 1
ATOM 605 C C . PHE A 1 80 ? 4.400 5.571 8.864 1.00 83.31 80 PHE A C 1
ATOM 607 O O . PHE A 1 80 ? 4.726 5.044 7.810 1.00 83.31 80 PHE A O 1
ATOM 614 N N . GLU A 1 81 ? 5.247 5.693 9.886 1.00 86.12 81 GLU A N 1
ATOM 615 C CA . GLU A 1 81 ? 6.636 5.245 9.833 1.00 86.12 81 GLU A CA 1
ATOM 616 C C . GLU A 1 81 ? 6.737 3.727 9.646 1.00 86.12 81 GLU A C 1
ATOM 618 O O . GLU A 1 81 ? 7.587 3.264 8.890 1.00 86.12 81 GLU A O 1
ATOM 623 N N . GLN A 1 82 ? 5.858 2.956 10.297 1.00 90.00 82 GLN A N 1
ATOM 624 C CA . GLN A 1 82 ? 5.796 1.502 10.125 1.00 90.00 82 GLN A CA 1
ATOM 625 C C . GLN A 1 82 ? 5.329 1.129 8.715 1.00 90.00 82 GLN A C 1
ATOM 627 O O . GLN A 1 82 ? 5.951 0.287 8.065 1.00 90.00 82 GLN A O 1
ATOM 632 N N . LEU A 1 83 ? 4.284 1.804 8.226 1.00 87.94 83 LEU A N 1
ATOM 633 C CA . LEU A 1 83 ? 3.747 1.599 6.884 1.00 87.94 83 LEU A CA 1
ATOM 634 C C . LEU A 1 83 ? 4.807 1.886 5.813 1.00 87.94 83 LEU A C 1
ATOM 636 O O . LEU A 1 83 ? 5.053 1.044 4.954 1.00 87.94 83 LEU A O 1
ATOM 640 N N . VAL A 1 84 ? 5.475 3.040 5.896 1.00 86.62 84 VAL A N 1
ATOM 641 C CA . VAL A 1 84 ? 6.551 3.427 4.971 1.00 86.62 84 VAL A CA 1
ATOM 642 C C . VAL A 1 84 ? 7.683 2.406 5.003 1.00 86.62 84 VAL A C 1
ATOM 644 O O . VAL A 1 84 ? 8.074 1.918 3.948 1.00 86.62 84 VAL A O 1
ATOM 647 N N . ALA A 1 85 ? 8.158 2.019 6.190 1.00 87.94 85 ALA A N 1
ATOM 648 C CA . ALA A 1 85 ? 9.232 1.036 6.309 1.00 87.94 85 ALA A CA 1
ATOM 649 C C . ALA A 1 85 ? 8.847 -0.327 5.703 1.00 87.94 85 ALA A C 1
ATOM 651 O O . ALA A 1 85 ? 9.666 -0.973 5.046 1.00 87.94 85 ALA A O 1
ATOM 652 N N . THR A 1 86 ? 7.596 -0.757 5.889 1.00 89.62 86 THR A N 1
ATOM 653 C CA . THR A 1 86 ? 7.087 -2.005 5.302 1.00 89.62 86 THR A CA 1
ATOM 654 C C . THR A 1 86 ? 7.059 -1.931 3.781 1.00 89.62 86 THR A C 1
ATOM 656 O O . THR A 1 86 ? 7.519 -2.857 3.117 1.00 89.62 86 THR A O 1
ATOM 659 N N . LEU A 1 87 ? 6.568 -0.825 3.223 1.00 87.25 87 LEU A N 1
ATOM 660 C CA . LEU A 1 87 ? 6.477 -0.621 1.779 1.00 87.25 87 LEU A CA 1
ATOM 661 C C . LEU A 1 87 ? 7.844 -0.481 1.110 1.00 87.25 87 LEU A C 1
ATOM 663 O O . LEU A 1 87 ? 8.072 -1.092 0.072 1.00 87.25 87 LEU A O 1
ATOM 667 N N . GLU A 1 88 ? 8.771 0.264 1.715 1.00 86.94 88 GLU A N 1
ATOM 668 C CA . GLU A 1 88 ? 10.153 0.365 1.230 1.00 86.94 88 GLU A CA 1
ATOM 669 C C . GLU A 1 88 ? 10.816 -1.015 1.185 1.00 86.94 88 GLU A C 1
ATOM 671 O O . GLU A 1 88 ? 11.438 -1.379 0.186 1.00 86.94 88 GLU A O 1
ATOM 676 N N . SER A 1 89 ? 10.634 -1.812 2.244 1.00 88.56 89 SER A N 1
ATOM 677 C CA . SER A 1 89 ? 11.121 -3.190 2.284 1.00 88.56 89 SER A CA 1
ATOM 678 C C . SER A 1 89 ? 10.449 -4.054 1.216 1.00 88.56 89 SER A C 1
ATOM 680 O O . SER A 1 89 ? 11.129 -4.784 0.498 1.00 88.56 89 SER A O 1
ATOM 682 N N . PHE A 1 90 ? 9.130 -3.960 1.060 1.00 87.00 90 PHE A N 1
ATOM 683 C CA . PHE A 1 90 ? 8.395 -4.725 0.058 1.00 87.00 90 PHE A CA 1
ATOM 684 C C . PHE A 1 90 ? 8.868 -4.403 -1.366 1.00 87.00 90 PHE A C 1
ATOM 686 O O . PHE A 1 90 ? 9.206 -5.319 -2.113 1.00 87.00 90 PHE A O 1
ATOM 693 N N . PHE A 1 91 ? 8.996 -3.125 -1.726 1.00 84.69 91 PHE A N 1
ATOM 694 C CA . PHE A 1 91 ? 9.489 -2.712 -3.042 1.00 84.69 91 PHE A CA 1
ATOM 695 C C . PHE A 1 91 ? 10.935 -3.141 -3.290 1.00 84.69 91 PHE A C 1
ATOM 697 O O . PHE A 1 91 ? 11.273 -3.547 -4.397 1.00 84.69 91 PHE A O 1
ATOM 704 N N . ALA A 1 92 ? 11.802 -3.108 -2.279 1.00 83.62 92 ALA A N 1
ATOM 705 C CA . ALA A 1 92 ? 13.191 -3.530 -2.447 1.00 83.62 92 ALA A CA 1
ATOM 706 C C . ALA A 1 92 ? 13.350 -5.033 -2.756 1.00 83.62 92 ALA A C 1
ATOM 708 O O . ALA A 1 92 ? 14.371 -5.423 -3.322 1.00 83.62 92 ALA A O 1
ATOM 709 N N . HIS A 1 93 ? 12.375 -5.872 -2.387 1.00 82.25 93 HIS A N 1
ATOM 710 C CA . HIS A 1 93 ? 12.503 -7.334 -2.454 1.00 82.25 93 HIS A CA 1
ATOM 711 C C . HIS A 1 93 ? 11.458 -8.032 -3.341 1.00 82.25 93 HIS A C 1
ATOM 713 O O . HIS A 1 93 ? 11.633 -9.207 -3.666 1.00 82.25 93 HIS A O 1
ATOM 719 N N . SER A 1 94 ? 10.374 -7.356 -3.728 1.00 79.00 94 SER A N 1
ATOM 720 C CA . SER A 1 94 ? 9.299 -7.953 -4.523 1.00 79.00 94 SER A CA 1
ATOM 721 C C . SER A 1 94 ? 9.558 -7.805 -6.018 1.00 79.00 94 SER A C 1
ATOM 723 O O . SER A 1 94 ? 9.324 -6.744 -6.590 1.00 79.00 94 SER A O 1
ATOM 725 N N . VAL A 1 95 ? 9.959 -8.901 -6.668 1.00 72.38 95 VAL A N 1
ATOM 726 C CA . VAL A 1 95 ? 10.140 -8.959 -8.134 1.00 72.38 95 VAL A CA 1
ATOM 727 C C . VAL A 1 95 ? 8.847 -8.730 -8.925 1.00 72.38 95 VAL A C 1
ATOM 729 O O . VAL A 1 95 ? 8.890 -8.424 -10.108 1.00 72.38 95 VAL A O 1
ATOM 732 N N . TYR A 1 96 ? 7.688 -8.888 -8.278 1.00 68.94 96 TYR A N 1
ATOM 733 C CA . TYR A 1 96 ? 6.373 -8.653 -8.884 1.00 68.94 96 TYR A CA 1
ATOM 734 C C . TYR A 1 96 ? 6.014 -7.175 -8.986 1.00 68.94 96 TYR A C 1
ATOM 736 O O . TYR A 1 96 ? 5.106 -6.809 -9.730 1.00 68.94 96 TYR A O 1
ATOM 744 N N . VAL A 1 97 ? 6.693 -6.347 -8.197 1.00 71.25 97 VAL A N 1
ATOM 745 C CA . VAL A 1 97 ? 6.495 -4.903 -8.174 1.00 71.25 97 VAL A CA 1
ATOM 746 C C . VAL A 1 97 ? 7.723 -4.214 -8.760 1.00 71.25 97 VAL A C 1
ATOM 748 O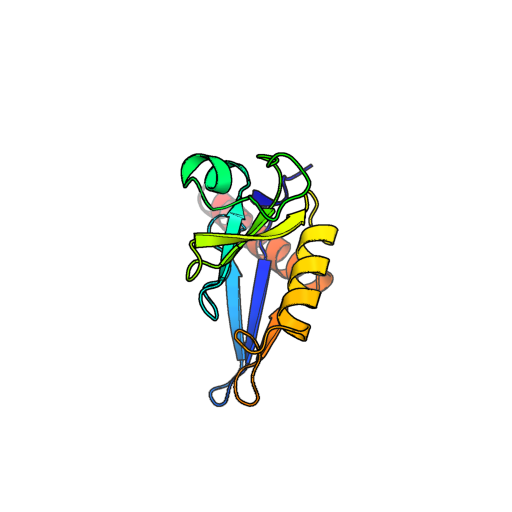 O . VAL A 1 97 ? 7.562 -3.256 -9.494 1.00 71.25 97 VAL A O 1
ATOM 751 N N . ASN A 1 98 ? 8.929 -4.743 -8.541 1.00 73.50 98 ASN A N 1
ATOM 752 C CA . ASN A 1 98 ? 10.172 -4.220 -9.099 1.00 73.50 98 ASN A CA 1
ATOM 753 C C . ASN A 1 98 ? 10.917 -5.266 -9.932 1.00 73.50 98 ASN A C 1
ATOM 755 O O . ASN A 1 98 ? 11.479 -6.208 -9.378 1.00 73.50 98 ASN A O 1
ATOM 759 N N . ASP A 1 99 ? 10.980 -5.057 -11.247 1.00 77.94 99 ASP A N 1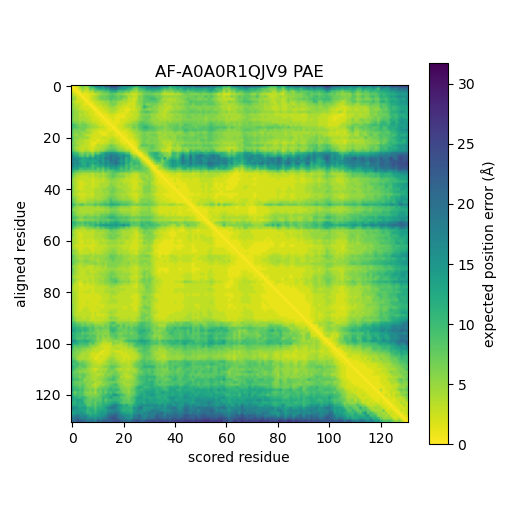
ATOM 760 C CA . ASP A 1 99 ? 11.779 -5.852 -12.185 1.00 77.94 99 ASP A CA 1
ATOM 761 C C . ASP A 1 99 ? 12.756 -4.971 -12.994 1.00 77.94 99 ASP A C 1
ATOM 763 O O . ASP A 1 99 ? 12.880 -3.767 -12.762 1.00 77.94 99 ASP A O 1
ATOM 767 N N . ASP A 1 100 ? 13.495 -5.568 -13.934 1.00 77.75 100 ASP A N 1
ATOM 768 C CA . ASP A 1 100 ? 14.520 -4.862 -14.720 1.00 77.75 100 ASP A CA 1
ATOM 769 C C . ASP A 1 100 ? 13.957 -3.726 -15.609 1.00 77.75 100 ASP A C 1
ATOM 771 O O . ASP A 1 100 ? 14.717 -2.861 -16.050 1.00 77.75 100 ASP A O 1
ATOM 775 N N . GLY A 1 101 ? 12.651 -3.719 -15.899 1.00 81.19 101 GLY A N 1
ATOM 776 C CA . GLY A 1 101 ? 11.982 -2.725 -16.746 1.00 81.19 101 GLY A CA 1
ATOM 777 C C . GLY A 1 101 ? 11.020 -1.800 -15.999 1.00 81.19 101 GLY A C 1
ATOM 778 O O . GLY A 1 101 ? 10.548 -0.817 -16.581 1.00 81.19 101 GLY A O 1
ATOM 779 N N . TRP A 1 102 ? 10.730 -2.099 -14.733 1.00 80.31 102 TRP A N 1
ATOM 780 C CA . TRP A 1 102 ? 9.689 -1.441 -13.961 1.00 80.31 102 TRP A CA 1
ATOM 781 C C . TRP A 1 102 ? 10.106 -1.252 -12.498 1.00 80.31 102 TRP A C 1
ATOM 783 O O . TRP A 1 102 ? 10.392 -2.212 -11.789 1.00 80.31 102 TRP A O 1
ATOM 793 N N . TYR A 1 103 ? 10.116 0.000 -12.030 1.00 84.12 103 TYR A N 1
ATOM 794 C CA . TYR A 1 103 ? 10.606 0.377 -10.703 1.00 84.12 103 TYR A CA 1
ATOM 795 C C . TYR A 1 103 ? 9.633 1.292 -9.946 1.00 84.12 103 TYR A C 1
ATOM 797 O O . TYR A 1 103 ? 9.440 2.453 -10.303 1.00 84.12 103 TYR A O 1
ATOM 805 N N . HIS A 1 104 ? 9.066 0.784 -8.861 1.00 84.38 104 HIS A N 1
ATOM 806 C CA . HIS A 1 104 ? 8.358 1.481 -7.803 1.00 84.38 104 HIS A CA 1
ATOM 807 C C . HIS A 1 104 ? 9.297 1.908 -6.677 1.00 84.38 104 HIS A C 1
ATOM 809 O O . HIS A 1 104 ? 10.093 1.132 -6.136 1.00 84.38 104 HIS A O 1
ATOM 815 N N . THR A 1 105 ? 9.106 3.146 -6.246 1.00 85.06 105 THR A N 1
ATOM 816 C CA . THR A 1 105 ? 9.645 3.680 -5.002 1.00 85.06 105 THR A CA 1
ATOM 817 C C . THR A 1 105 ? 8.591 4.530 -4.306 1.00 85.06 105 THR A C 1
ATOM 819 O O . THR A 1 105 ? 7.639 4.997 -4.933 1.00 85.06 105 THR A O 1
ATOM 822 N N . LEU A 1 106 ? 8.750 4.741 -3.004 1.00 86.31 106 LEU A N 1
ATOM 823 C CA . LEU A 1 106 ? 7.945 5.723 -2.292 1.00 86.31 106 LEU A CA 1
ATOM 824 C C . LEU A 1 106 ? 8.542 7.111 -2.484 1.00 86.31 106 LEU A C 1
ATOM 826 O O . LEU A 1 106 ? 9.759 7.307 -2.465 1.00 86.31 106 LEU A O 1
ATOM 830 N N . MET A 1 107 ? 7.675 8.108 -2.622 1.00 85.38 107 MET A N 1
ATOM 831 C CA . MET A 1 107 ? 8.123 9.485 -2.563 1.00 85.38 107 MET A CA 1
ATOM 832 C C . MET A 1 107 ? 8.734 9.775 -1.181 1.00 85.38 107 MET A C 1
ATOM 834 O O . MET A 1 107 ? 8.111 9.460 -0.164 1.00 85.38 107 MET A O 1
ATOM 838 N N . PRO A 1 108 ? 9.902 10.442 -1.105 1.00 82.00 108 PRO A N 1
ATOM 839 C CA . PRO A 1 108 ? 10.511 10.777 0.174 1.00 82.00 108 PRO A CA 1
ATOM 840 C C . PRO A 1 108 ? 9.554 11.551 1.087 1.00 82.00 108 PRO A C 1
ATOM 842 O O . PRO A 1 108 ? 8.981 12.564 0.679 1.00 82.00 108 PRO A O 1
ATOM 845 N N . THR A 1 109 ? 9.440 11.133 2.350 1.00 77.06 109 THR A N 1
ATOM 846 C CA . THR A 1 109 ? 8.511 11.713 3.338 1.00 77.06 109 THR A CA 1
ATOM 847 C C . THR A 1 109 ? 8.513 13.249 3.405 1.00 77.06 109 THR A C 1
ATOM 849 O O . THR A 1 109 ? 7.427 13.830 3.469 1.00 77.06 109 THR A O 1
ATOM 852 N N . PRO A 1 110 ? 9.665 13.958 3.383 1.00 80.00 110 PRO A N 1
ATOM 853 C CA . PRO A 1 110 ? 9.661 15.423 3.377 1.00 80.00 110 PRO A CA 1
ATOM 854 C C . PRO A 1 110 ? 8.968 16.020 2.146 1.00 80.00 110 PRO A C 1
ATOM 856 O O . PRO A 1 110 ? 8.240 17.003 2.273 1.00 80.00 110 PRO A O 1
ATOM 859 N N . LEU A 1 111 ? 9.162 15.411 0.973 1.00 79.56 111 LEU A N 1
ATOM 860 C CA . LEU A 1 111 ? 8.541 15.847 -0.275 1.00 79.56 111 LEU A CA 1
ATOM 861 C C . LEU A 1 111 ? 7.047 15.513 -0.292 1.00 79.56 111 LEU A C 1
ATOM 863 O O . LEU A 1 111 ? 6.240 16.378 -0.624 1.00 79.56 111 LEU A O 1
ATOM 867 N N . ALA A 1 112 ? 6.672 14.309 0.151 1.00 79.25 112 ALA A N 1
ATOM 868 C CA . ALA A 1 112 ? 5.272 13.913 0.271 1.00 79.25 112 ALA A CA 1
ATOM 869 C C . ALA A 1 112 ? 4.495 14.871 1.193 1.00 79.25 112 ALA A C 1
ATOM 871 O O . ALA A 1 112 ? 3.436 15.373 0.823 1.00 79.25 112 ALA A O 1
ATOM 872 N N . LYS A 1 113 ? 5.061 15.224 2.358 1.00 76.56 113 LYS A N 1
ATOM 873 C CA . LYS A 1 113 ? 4.464 16.211 3.275 1.00 76.56 113 LYS A CA 1
ATOM 874 C C . LYS A 1 113 ? 4.316 17.592 2.635 1.00 76.56 113 LYS A C 1
ATOM 876 O O . LYS A 1 113 ? 3.277 18.221 2.816 1.00 76.56 113 LYS A O 1
ATOM 881 N N . ALA A 1 114 ? 5.322 18.054 1.892 1.00 80.38 114 ALA A N 1
ATOM 882 C CA . ALA A 1 114 ? 5.271 19.349 1.218 1.00 80.38 114 ALA A CA 1
ATOM 883 C C . ALA A 1 114 ? 4.176 19.399 0.138 1.00 80.38 114 ALA A C 1
ATOM 885 O O . ALA A 1 114 ? 3.454 20.390 0.050 1.00 80.38 114 ALA A O 1
ATOM 886 N N . LEU A 1 115 ? 4.008 18.327 -0.644 1.00 78.25 115 LEU A N 1
ATOM 887 C CA . LEU A 1 115 ? 2.951 18.236 -1.658 1.00 78.25 115 LEU A CA 1
ATOM 888 C C . LEU A 1 115 ? 1.553 18.216 -1.042 1.00 78.25 115 LEU A C 1
ATOM 890 O O . LEU A 1 115 ? 0.670 18.921 -1.523 1.00 78.25 115 LEU A O 1
ATOM 894 N N . VAL A 1 116 ? 1.361 17.458 0.040 1.00 77.94 116 VAL A N 1
ATOM 895 C CA . VAL A 1 116 ? 0.081 17.425 0.764 1.00 77.94 116 VAL A CA 1
ATOM 896 C C . VAL A 1 116 ? -0.265 18.813 1.302 1.00 77.94 116 VAL A C 1
ATOM 898 O O . VAL A 1 116 ? -1.367 19.300 1.079 1.00 77.94 116 VAL A O 1
ATOM 901 N N . GLN A 1 117 ? 0.695 19.494 1.935 1.00 81.50 117 GLN A N 1
ATOM 902 C CA . GLN A 1 117 ? 0.500 20.857 2.442 1.00 81.50 117 GLN A CA 1
ATOM 903 C C . GLN A 1 117 ? 0.182 21.861 1.331 1.00 81.50 117 GLN A C 1
ATOM 905 O O . GLN A 1 117 ? -0.657 22.741 1.516 1.00 81.50 117 GLN A O 1
ATOM 910 N N . PHE A 1 118 ? 0.844 21.737 0.181 1.00 80.56 118 PHE A N 1
ATOM 911 C CA . PHE A 1 118 ? 0.556 22.566 -0.982 1.00 80.56 118 PHE A CA 1
ATOM 912 C C . PHE A 1 118 ? -0.875 22.343 -1.493 1.00 80.56 118 PHE A C 1
ATOM 914 O O . PHE A 1 118 ? -1.598 23.312 -1.716 1.00 80.56 118 PHE A O 1
ATOM 921 N N . GLY A 1 119 ? -1.305 21.083 -1.615 1.00 78.75 119 GLY A N 1
ATOM 922 C CA . GLY A 1 119 ? -2.671 20.730 -2.007 1.00 78.75 119 GLY A CA 1
ATOM 923 C C . GLY A 1 119 ? -3.723 21.277 -1.040 1.00 78.75 119 GLY A C 1
ATOM 924 O O . GLY A 1 119 ? -4.674 21.926 -1.476 1.00 78.75 119 GLY A O 1
ATOM 925 N N . ASP A 1 120 ? -3.512 21.098 0.267 1.00 79.94 120 ASP A N 1
ATOM 926 C CA . ASP A 1 120 ? -4.382 21.655 1.309 1.00 79.94 120 ASP A CA 1
ATOM 927 C C . ASP A 1 120 ? -4.496 23.185 1.178 1.00 79.94 120 ASP A C 1
ATOM 929 O O . ASP A 1 120 ? -5.592 23.741 1.278 1.00 79.94 120 ASP A O 1
ATOM 933 N N . GLY A 1 121 ? -3.380 23.869 0.898 1.00 78.12 121 GLY A N 1
ATOM 934 C CA . GLY A 1 121 ? -3.347 25.313 0.663 1.00 78.12 121 GLY A CA 1
ATOM 935 C C . GLY A 1 121 ? -4.216 25.750 -0.519 1.00 78.12 121 GLY A C 1
ATOM 936 O O . GLY A 1 121 ? -5.033 26.657 -0.372 1.00 78.12 121 GLY A O 1
ATOM 937 N N . LEU A 1 122 ? -4.107 25.064 -1.661 1.00 77.19 122 LEU A N 1
ATOM 938 C CA . LEU A 1 122 ? -4.911 25.363 -2.853 1.00 77.19 122 LEU A CA 1
ATOM 939 C C . LEU A 1 122 ? -6.415 25.185 -2.606 1.00 77.19 122 LEU A C 1
ATOM 941 O O . LEU A 1 122 ? -7.218 26.009 -3.046 1.00 77.19 122 LEU A O 1
ATOM 945 N N . VAL A 1 123 ? -6.809 24.127 -1.890 1.00 79.50 123 VAL A N 1
ATOM 946 C CA . VAL A 1 123 ? -8.219 23.879 -1.550 1.00 79.50 123 VAL A CA 1
ATOM 947 C C . VAL A 1 123 ? -8.758 24.988 -0.649 1.00 79.50 123 VAL A C 1
ATOM 949 O O . VAL A 1 123 ? -9.855 25.495 -0.885 1.00 79.50 123 VAL A O 1
ATOM 952 N N . GLN A 1 124 ? -7.988 25.402 0.359 1.00 75.44 124 GLN A N 1
ATOM 953 C CA . GLN A 1 124 ? -8.382 26.493 1.249 1.00 75.44 124 GLN A CA 1
ATOM 954 C C . GLN A 1 124 ? -8.502 27.823 0.502 1.00 75.44 124 GLN A C 1
ATOM 956 O O . GLN A 1 124 ? -9.479 28.541 0.707 1.00 75.44 124 GLN A O 1
ATOM 961 N N . GLU A 1 125 ? -7.555 28.161 -0.374 1.00 73.31 125 GLU A N 1
ATOM 962 C CA . GLU A 1 125 ? -7.641 29.368 -1.205 1.00 73.31 125 GLU A CA 1
ATOM 963 C C . GLU A 1 125 ? -8.884 29.352 -2.101 1.00 73.31 125 GLU A C 1
ATOM 965 O O . GLU A 1 125 ? -9.597 30.352 -2.179 1.00 73.31 125 GLU A O 1
ATOM 970 N N . PHE A 1 126 ? -9.197 28.210 -2.719 1.00 75.50 126 PHE A N 1
ATOM 971 C CA . PHE A 1 126 ? -10.397 28.065 -3.538 1.00 75.50 126 PHE A CA 1
ATOM 972 C C . PHE A 1 126 ? -11.683 28.249 -2.724 1.00 75.50 126 PHE A C 1
ATOM 974 O O . PHE A 1 126 ? -12.594 28.938 -3.177 1.00 75.50 126 PHE A O 1
ATOM 981 N N . ILE A 1 127 ? -11.771 27.672 -1.524 1.00 78.88 127 ILE A N 1
ATOM 982 C CA . ILE A 1 127 ? -12.933 27.854 -0.645 1.00 78.88 127 ILE A CA 1
ATOM 983 C C . ILE A 1 127 ? -13.079 29.337 -0.278 1.00 78.88 127 ILE A C 1
ATOM 985 O O . ILE A 1 127 ? -14.144 29.905 -0.488 1.00 78.88 127 ILE A O 1
ATOM 989 N N . HIS A 1 128 ? -12.015 29.997 0.186 1.00 72.12 128 HIS A N 1
ATOM 990 C CA . HIS A 1 128 ? -12.073 31.419 0.548 1.00 72.12 128 HIS A CA 1
ATOM 991 C C . HIS A 1 128 ? -12.371 32.349 -0.636 1.00 72.12 128 HIS A C 1
ATOM 993 O O . HIS A 1 128 ? -12.920 33.423 -0.434 1.00 72.12 128 HIS A O 1
ATOM 999 N N . ALA A 1 129 ? -12.004 31.974 -1.863 1.00 69.06 129 ALA A N 1
ATOM 1000 C CA . ALA A 1 129 ? -12.304 32.770 -3.052 1.00 69.06 129 ALA A CA 1
ATOM 1001 C C . ALA A 1 129 ? -13.773 32.662 -3.506 1.00 69.06 129 ALA A C 1
ATOM 1003 O O . ALA A 1 129 ? -14.226 33.493 -4.293 1.00 69.06 129 ALA A O 1
ATOM 1004 N N . ASN A 1 130 ? -14.504 31.642 -3.044 1.00 66.50 130 ASN A N 1
ATOM 1005 C CA . ASN A 1 130 ? -15.871 31.333 -3.474 1.00 66.50 130 ASN A CA 1
ATOM 1006 C C . ASN A 1 130 ? -16.929 31.495 -2.360 1.00 66.50 130 ASN A C 1
ATOM 1008 O O . ASN A 1 130 ? -18.087 31.126 -2.574 1.00 66.50 130 ASN A O 1
ATOM 1012 N N . TYR A 1 131 ? -16.556 32.068 -1.210 1.00 53.38 131 TYR A N 1
ATOM 1013 C CA . TYR A 1 131 ? -17.436 32.459 -0.098 1.00 53.38 131 TYR A CA 1
ATOM 1014 C C . TYR A 1 131 ? -17.127 33.888 0.357 1.00 53.38 131 TYR A C 1
ATOM 1016 O O . TYR A 1 131 ? -18.070 34.553 0.844 1.00 53.38 131 TYR A O 1
#

Mean predicted aligned error: 6.67 Å

Radius of gyration: 16.16 Å; Cα contacts (8 Å, |Δi|>4): 212; chains: 1; bounding box: 32×51×37 Å